Protein AF-A0A2E0TT31-F1 (afdb_monomer_lite)

Secondary structure (DSSP, 8-state):
-HHHHHHHHHHHHHHHHHHHHHHTTTS-HHHHHHHHHHHHHHHHHHIIIIIHHHHHHHHHHHHHHHHHHHHHHHHHHHHHHTTS--GGGS--HHHHHHHHHHHHHHHHHHHHHHHHHHHHHHS--

Sequence (125 aa):
MARSWLYALLLTQAVEAPIYLRALAHRPLRERLPLALLPSAFTHPLLWFALFPALHPELGYWATVAIGEGSVVLVEAALLASFLPGPGGQAPWRSALRPALLWAAFANGASVLVGFASSWLFGVP

Radius of gyration: 15.12 Å; chains: 1; bounding box: 39×24×47 Å

Foldseek 3Di:
DVVLLVVLLVLLCVQQLVLQLVQLVVDDPVVSNCLSSPLSVPLSCCLPVPQCVVPCVPPNDPVSCVVSLVVSLQSQLLSSLVRHAAPPRHRPSVRSSVVSSVSSCVSSVRSVVVQVVCCVPPVGD

pLDDT: mean 91.77, std 9.29, range [56.38, 98.44]

Structure (mmCIF, N/CA/C/O backbone):
data_AF-A0A2E0TT31-F1
#
_entry.id   AF-A0A2E0TT31-F1
#
loop_
_atom_site.group_PDB
_atom_site.id
_atom_site.type_symbol
_atom_site.label_atom_id
_atom_site.label_alt_id
_atom_site.label_comp_id
_atom_site.label_asym_id
_atom_site.label_entity_id
_atom_site.label_seq_id
_atom_site.pdbx_PDB_ins_code
_atom_site.Cartn_x
_atom_site.Cartn_y
_atom_site.Cartn_z
_atom_site.occupancy
_atom_site.B_iso_or_equiv
_atom_site.auth_seq_id
_atom_site.auth_comp_id
_atom_site.auth_asym_id
_atom_site.auth_atom_id
_atom_site.pdbx_PDB_model_num
ATOM 1 N N . MET A 1 1 ? 1.353 3.999 -20.689 1.00 69.75 1 MET A N 1
ATOM 2 C CA . MET A 1 1 ? 1.871 4.121 -19.310 1.00 69.75 1 MET A CA 1
ATOM 3 C C . MET A 1 1 ? 0.767 4.434 -18.300 1.00 69.75 1 MET A C 1
ATOM 5 O O . MET A 1 1 ? 0.529 3.605 -17.438 1.00 69.75 1 MET A O 1
ATOM 9 N N . ALA A 1 2 ? 0.021 5.541 -18.430 1.00 83.00 2 ALA A N 1
ATOM 10 C CA . ALA A 1 2 ? -1.026 5.899 -17.456 1.00 83.00 2 ALA A CA 1
ATOM 11 C C . ALA A 1 2 ? -2.155 4.853 -17.312 1.00 83.00 2 ALA A C 1
ATOM 13 O O . ALA A 1 2 ? -2.588 4.562 -16.204 1.00 83.00 2 ALA A O 1
ATOM 14 N N . ARG A 1 3 ? -2.605 4.244 -18.420 1.00 88.19 3 ARG A N 1
ATOM 15 C CA . ARG A 1 3 ? -3.688 3.243 -18.401 1.00 88.19 3 ARG A CA 1
ATOM 16 C C . ARG A 1 3 ? -3.292 1.935 -17.707 1.00 88.19 3 ARG A C 1
ATOM 18 O O . ARG A 1 3 ? -4.037 1.443 -16.874 1.00 88.19 3 ARG A O 1
ATOM 25 N N . SER A 1 4 ? -2.124 1.391 -18.046 1.00 86.81 4 SER A N 1
ATOM 26 C CA . SER A 1 4 ? -1.590 0.169 -17.429 1.00 86.81 4 SER A CA 1
ATOM 27 C C . SER A 1 4 ? -1.289 0.378 -15.948 1.00 86.81 4 SER A C 1
ATOM 29 O O . SER A 1 4 ? -1.584 -0.490 -15.140 1.00 86.81 4 SER A O 1
ATOM 31 N N . TRP A 1 5 ? -0.778 1.559 -15.588 1.00 90.88 5 TRP A N 1
ATOM 32 C CA . TRP A 1 5 ? -0.597 1.948 -14.193 1.00 90.88 5 TRP A CA 1
ATOM 33 C C . TRP A 1 5 ? -1.928 2.031 -13.437 1.00 90.88 5 TRP A C 1
ATOM 35 O O . TRP A 1 5 ? -2.019 1.537 -12.321 1.00 90.88 5 TRP A O 1
ATOM 45 N N . LEU A 1 6 ? -2.975 2.602 -14.045 1.00 93.62 6 LEU A N 1
ATOM 46 C CA . LEU A 1 6 ? -4.290 2.674 -13.408 1.00 93.62 6 LEU A CA 1
ATOM 47 C C . LEU A 1 6 ? -4.868 1.277 -13.153 1.00 93.62 6 LEU A C 1
ATOM 49 O O . LEU A 1 6 ? -5.406 1.045 -12.078 1.00 93.62 6 LEU A O 1
ATOM 53 N N . TYR A 1 7 ? -4.743 0.344 -14.103 1.00 93.38 7 TYR A N 1
ATOM 54 C CA . TYR A 1 7 ? -5.174 -1.041 -13.885 1.00 93.38 7 TYR A CA 1
ATOM 55 C C . TYR A 1 7 ? -4.386 -1.719 -12.764 1.00 93.38 7 TYR A C 1
ATOM 57 O O . TYR A 1 7 ? -5.008 -2.300 -11.880 1.00 93.38 7 TYR A O 1
ATOM 65 N N . ALA A 1 8 ? -3.061 -1.545 -12.739 1.00 92.88 8 ALA A N 1
ATOM 66 C CA . ALA A 1 8 ? -2.227 -2.045 -11.651 1.00 92.88 8 ALA A CA 1
ATOM 67 C C . ALA A 1 8 ? -2.669 -1.468 -10.297 1.00 92.88 8 ALA A C 1
ATOM 69 O O . ALA A 1 8 ? -2.885 -2.219 -9.356 1.00 92.88 8 ALA A O 1
ATOM 70 N N . LEU A 1 9 ? -2.905 -0.154 -10.211 1.00 95.31 9 LEU A N 1
ATOM 71 C CA . LEU A 1 9 ? -3.386 0.484 -8.984 1.00 95.31 9 LEU A CA 1
ATOM 72 C C . LEU A 1 9 ? -4.759 -0.052 -8.560 1.00 95.31 9 LEU A C 1
ATOM 74 O O . LEU A 1 9 ? -4.988 -0.281 -7.378 1.00 95.31 9 LEU A O 1
ATOM 78 N N . LEU A 1 10 ? -5.684 -0.250 -9.499 1.00 96.50 10 LEU A N 1
ATOM 79 C CA . LEU A 1 10 ? -6.997 -0.817 -9.190 1.00 96.50 10 LEU A CA 1
ATOM 80 C C . LEU A 1 10 ? -6.882 -2.257 -8.680 1.00 96.50 10 LEU A C 1
ATOM 82 O O . LEU A 1 10 ? -7.592 -2.616 -7.742 1.00 96.50 10 LEU A O 1
ATOM 86 N N . LEU A 1 11 ? -5.982 -3.060 -9.251 1.00 96.06 11 LEU A N 1
ATOM 87 C CA . LEU A 1 11 ? -5.713 -4.415 -8.777 1.00 96.06 11 LEU A CA 1
ATOM 88 C C . LEU A 1 11 ? -5.088 -4.407 -7.379 1.00 96.06 11 LEU A C 1
ATOM 90 O O . LEU A 1 11 ? -5.578 -5.109 -6.498 1.00 96.06 11 LEU A O 1
ATOM 94 N N . THR A 1 12 ? -4.085 -3.557 -7.145 1.00 97.06 12 THR A N 1
ATOM 95 C CA . THR A 1 12 ? -3.513 -3.315 -5.816 1.00 97.06 12 THR A CA 1
ATOM 96 C C . THR A 1 12 ? -4.617 -2.986 -4.814 1.00 97.06 12 THR A C 1
ATOM 98 O O . THR A 1 12 ? -4.717 -3.621 -3.770 1.00 97.06 12 THR A O 1
ATOM 101 N N . GLN A 1 13 ? -5.503 -2.038 -5.137 1.00 98.00 13 GLN A N 1
ATOM 102 C CA . GLN A 1 13 ? -6.612 -1.665 -4.257 1.00 98.00 13 GLN A CA 1
ATOM 103 C C . GLN A 1 13 ? -7.575 -2.834 -4.016 1.00 98.00 13 GLN A C 1
ATOM 105 O O . GLN A 1 13 ? -8.030 -3.038 -2.891 1.00 98.00 13 GLN A O 1
ATOM 110 N N . ALA A 1 14 ? -7.863 -3.632 -5.045 1.00 97.88 14 ALA A N 1
ATOM 111 C CA . ALA A 1 14 ? -8.723 -4.805 -4.928 1.00 97.88 14 ALA A CA 1
ATOM 112 C C . ALA A 1 14 ? -8.135 -5.896 -4.014 1.00 97.88 14 ALA A C 1
ATOM 114 O O . ALA A 1 14 ? -8.903 -6.635 -3.398 1.00 97.88 14 ALA A O 1
ATOM 115 N N . VAL A 1 15 ? -6.806 -5.989 -3.898 1.00 98.12 15 VAL A N 1
ATOM 116 C CA . VAL A 1 15 ? -6.117 -6.982 -3.057 1.00 98.12 15 VAL A CA 1
ATOM 117 C C . VAL A 1 15 ? -5.830 -6.445 -1.655 1.00 98.12 15 VAL A C 1
ATOM 119 O O . VAL A 1 15 ? -6.160 -7.089 -0.658 1.00 98.12 15 VAL A O 1
ATOM 122 N N . GLU A 1 16 ? -5.237 -5.261 -1.555 1.00 98.38 16 GLU A N 1
ATOM 123 C CA . GLU A 1 16 ? -4.726 -4.722 -0.294 1.00 98.38 16 GLU A CA 1
ATOM 124 C C . GLU A 1 16 ? -5.823 -4.099 0.568 1.00 98.38 16 GLU A C 1
ATOM 126 O O . GLU A 1 16 ? -5.835 -4.288 1.788 1.00 98.38 16 GLU A O 1
ATOM 131 N N . ALA A 1 17 ? -6.798 -3.407 -0.033 1.00 97.81 17 ALA A N 1
ATOM 132 C CA . ALA A 1 17 ? -7.832 -2.732 0.745 1.00 97.81 17 ALA A CA 1
ATOM 133 C C . ALA A 1 17 ? -8.671 -3.709 1.593 1.00 97.81 17 ALA A C 1
ATOM 135 O O . ALA A 1 17 ? -8.894 -3.411 2.766 1.00 97.81 17 ALA A O 1
ATOM 136 N N . PRO A 1 18 ? -9.093 -4.900 1.115 1.00 98.12 18 PRO A N 1
ATOM 137 C CA . PRO A 1 18 ? -9.743 -5.900 1.970 1.00 98.12 18 PRO A CA 1
ATOM 138 C C . PRO A 1 18 ? -8.892 -6.349 3.168 1.00 98.12 18 PRO A C 1
ATOM 140 O O . PRO A 1 18 ? -9.423 -6.567 4.263 1.00 98.12 18 PRO A O 1
ATOM 143 N N . ILE A 1 19 ? -7.573 -6.449 2.988 1.00 98.00 19 ILE A N 1
ATOM 144 C CA . ILE A 1 19 ? -6.626 -6.826 4.044 1.00 98.00 19 ILE A CA 1
ATOM 145 C C . ILE A 1 19 ? -6.543 -5.706 5.087 1.00 98.00 19 ILE A C 1
ATOM 147 O O . ILE A 1 19 ? -6.710 -5.955 6.284 1.00 98.00 19 ILE A O 1
ATOM 151 N N . TYR A 1 20 ? -6.396 -4.454 4.653 1.00 97.12 20 TYR A N 1
ATOM 152 C CA . TYR A 1 20 ? -6.389 -3.306 5.561 1.00 97.12 20 TYR A CA 1
ATOM 153 C C . TYR A 1 20 ? -7.741 -3.059 6.227 1.00 97.12 20 TYR A C 1
ATOM 155 O O . TYR A 1 20 ? -7.793 -2.746 7.418 1.00 97.12 20 TYR A O 1
ATOM 163 N N . LEU A 1 21 ? -8.853 -3.305 5.531 1.00 97.06 21 LEU A N 1
ATOM 164 C CA . LEU A 1 21 ? -10.180 -3.321 6.138 1.00 97.06 21 LEU A CA 1
ATOM 165 C C . LEU A 1 21 ? -10.215 -4.316 7.297 1.00 97.06 21 LEU A C 1
ATOM 167 O O . LEU A 1 21 ? -10.764 -3.983 8.349 1.00 97.06 21 LEU A O 1
ATOM 171 N N . ARG A 1 22 ? -9.644 -5.517 7.140 1.00 96.88 22 ARG A N 1
ATOM 172 C CA . ARG A 1 22 ? -9.573 -6.519 8.212 1.00 96.88 22 ARG A CA 1
ATOM 173 C C .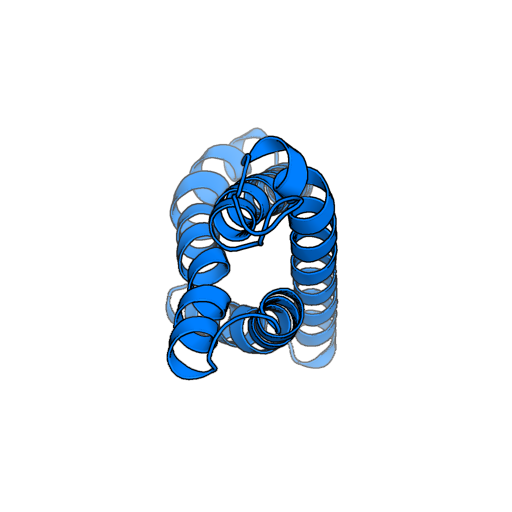 ARG A 1 22 ? -8.678 -6.070 9.366 1.00 96.88 22 ARG A C 1
ATOM 175 O O . ARG A 1 22 ? -9.082 -6.254 10.516 1.00 96.88 22 ARG A O 1
ATOM 182 N N . ALA A 1 23 ? -7.528 -5.464 9.074 1.00 94.62 23 ALA A N 1
ATOM 183 C CA . ALA A 1 23 ? -6.622 -4.904 10.079 1.00 94.62 23 ALA A CA 1
ATOM 184 C C . ALA A 1 23 ? -7.295 -3.801 10.915 1.00 94.62 23 ALA A C 1
ATOM 186 O O . ALA A 1 23 ? -7.078 -3.703 12.120 1.00 94.62 23 ALA A O 1
ATOM 187 N N . LEU A 1 24 ? -8.170 -3.012 10.287 1.00 94.75 24 LEU A N 1
ATOM 188 C CA . LEU A 1 24 ? -8.900 -1.901 10.899 1.00 94.75 24 LEU A CA 1
ATOM 189 C C . LEU A 1 24 ? -10.278 -2.301 11.448 1.00 94.75 24 LEU A C 1
ATOM 191 O O . LEU A 1 24 ? -11.143 -1.444 11.622 1.00 94.75 24 LEU A O 1
ATOM 195 N N . ALA A 1 25 ? -10.528 -3.587 11.712 1.00 94.56 25 ALA A N 1
ATOM 196 C CA . ALA A 1 25 ? -11.849 -4.080 12.115 1.00 94.56 25 ALA A CA 1
ATOM 197 C C . ALA A 1 25 ? -12.416 -3.451 13.403 1.00 94.56 25 ALA A C 1
ATOM 199 O O . ALA A 1 25 ? -13.625 -3.502 13.611 1.00 94.56 25 ALA A O 1
ATOM 200 N N . HIS A 1 26 ? -11.572 -2.834 14.233 1.00 90.50 26 HIS A N 1
ATOM 201 C CA . HIS A 1 26 ? -11.960 -2.091 15.437 1.00 90.50 26 HIS A CA 1
ATOM 202 C C . HIS A 1 26 ? -12.577 -0.711 15.158 1.00 90.50 26 HIS A C 1
ATOM 204 O O . HIS A 1 26 ? -13.124 -0.102 16.074 1.00 90.50 26 HIS A O 1
ATOM 210 N N . ARG A 1 27 ? -12.473 -0.187 13.930 1.00 90.06 27 ARG A N 1
ATOM 211 C CA . ARG A 1 27 ? -13.010 1.127 13.533 1.00 90.06 27 ARG A CA 1
ATOM 212 C C . ARG A 1 27 ? -14.423 1.007 12.930 1.00 90.06 27 ARG A C 1
ATOM 214 O O . ARG A 1 27 ? -14.782 -0.043 12.389 1.00 90.06 27 ARG A O 1
ATOM 221 N N . PRO A 1 28 ? -15.232 2.080 12.928 1.00 92.75 28 PRO A N 1
ATOM 222 C CA . PRO A 1 28 ? -16.482 2.127 12.168 1.00 92.75 28 PRO A CA 1
ATOM 223 C C . PRO A 1 28 ? -16.242 1.965 10.659 1.00 92.75 28 PRO A C 1
ATOM 225 O O . PRO A 1 28 ? -15.270 2.487 10.118 1.00 92.75 28 PRO A O 1
ATOM 228 N N . LEU A 1 29 ? -17.155 1.299 9.940 1.00 91.50 29 LEU A N 1
ATOM 229 C CA . LEU A 1 29 ? -16.997 1.025 8.499 1.00 91.50 29 LEU A CA 1
ATOM 230 C C . LEU A 1 29 ? -16.771 2.294 7.657 1.00 91.50 29 LEU A C 1
ATOM 232 O O . LEU A 1 29 ? -15.964 2.280 6.730 1.00 91.50 29 LEU A O 1
ATOM 236 N N . ARG A 1 30 ? -17.450 3.394 8.013 1.00 93.81 30 ARG A N 1
ATOM 237 C CA . ARG A 1 30 ? -17.329 4.696 7.334 1.00 93.81 30 ARG A CA 1
ATOM 238 C C . ARG A 1 30 ? -15.909 5.268 7.390 1.00 93.81 30 ARG A C 1
ATOM 240 O O . ARG A 1 30 ? -15.501 5.937 6.452 1.00 93.81 30 ARG A O 1
ATOM 247 N N . GLU A 1 31 ? -15.167 4.982 8.458 1.00 92.44 31 GLU A N 1
ATOM 248 C CA . GLU A 1 31 ? -13.761 5.376 8.611 1.00 92.44 31 GLU A CA 1
ATOM 249 C C . GLU A 1 31 ? -12.820 4.338 7.992 1.00 92.44 31 GLU A C 1
ATOM 251 O O . GLU A 1 31 ? -11.816 4.691 7.385 1.00 92.44 31 GLU A O 1
ATOM 256 N N . ARG A 1 32 ? -13.150 3.045 8.105 1.00 93.06 32 ARG A N 1
ATOM 257 C CA . ARG A 1 32 ? -12.300 1.944 7.622 1.00 93.06 32 ARG A CA 1
ATOM 258 C C . ARG A 1 32 ? -12.012 2.020 6.134 1.00 93.06 32 ARG A C 1
ATOM 260 O O . ARG A 1 32 ? -10.883 1.766 5.742 1.00 93.06 32 ARG A O 1
ATOM 267 N N . LEU A 1 33 ? -13.020 2.334 5.322 1.00 95.06 33 LEU A N 1
ATOM 268 C CA . LEU A 1 33 ? -12.878 2.316 3.870 1.00 95.06 33 LEU A CA 1
ATOM 269 C C . LEU A 1 33 ? -11.826 3.316 3.358 1.00 95.06 33 LEU A C 1
ATOM 271 O O . LEU A 1 33 ? -10.877 2.863 2.722 1.00 95.06 33 LEU A O 1
ATOM 275 N N . PRO A 1 34 ? -11.911 4.630 3.648 1.00 96.00 34 PRO A N 1
ATOM 276 C CA . PRO A 1 34 ? -10.872 5.559 3.208 1.00 96.00 34 PRO A CA 1
ATOM 277 C C . PRO A 1 34 ? -9.501 5.220 3.809 1.00 96.00 34 PRO A C 1
ATOM 279 O O . PRO A 1 34 ? -8.501 5.298 3.104 1.00 96.00 34 PRO A O 1
ATOM 282 N N . LEU A 1 35 ? -9.442 4.774 5.070 1.00 95.50 35 LEU A N 1
ATOM 283 C CA . LEU A 1 35 ? -8.184 4.393 5.726 1.00 95.50 35 LEU A CA 1
ATOM 284 C C . LEU A 1 35 ? -7.541 3.125 5.145 1.00 95.50 35 LEU A C 1
ATOM 286 O O . LEU A 1 35 ? -6.329 2.971 5.242 1.00 95.50 35 LEU A O 1
ATOM 290 N N . ALA A 1 36 ? -8.329 2.226 4.556 1.00 96.56 36 ALA A N 1
ATOM 291 C CA . ALA A 1 36 ? -7.835 1.021 3.898 1.00 96.56 36 ALA A CA 1
ATOM 292 C C . ALA A 1 36 ? -7.343 1.281 2.467 1.00 96.56 36 ALA A C 1
ATOM 294 O O . ALA A 1 36 ? -6.476 0.561 1.992 1.00 96.56 36 ALA A O 1
ATOM 295 N N . LEU A 1 37 ? -7.879 2.302 1.792 1.00 97.38 37 LEU A N 1
ATOM 296 C CA . LEU A 1 37 ? -7.456 2.689 0.441 1.00 97.38 37 LEU A CA 1
ATOM 297 C C . LEU A 1 37 ? -6.224 3.606 0.458 1.00 97.38 37 LEU A C 1
ATOM 299 O O . LEU A 1 37 ? -5.419 3.597 -0.471 1.00 97.38 37 LEU A O 1
ATOM 303 N N . LEU A 1 38 ? -6.099 4.428 1.507 1.00 96.38 38 LEU A N 1
ATOM 304 C CA . LEU A 1 38 ? -5.098 5.489 1.603 1.00 96.38 38 LEU A CA 1
ATOM 305 C C . LEU A 1 38 ? -3.641 5.009 1.479 1.00 96.38 38 LEU A C 1
ATOM 307 O O . LEU A 1 38 ? -2.904 5.678 0.753 1.00 96.38 38 LEU A O 1
ATOM 311 N N . PRO A 1 39 ? -3.196 3.915 2.139 1.00 96.44 39 PRO A N 1
ATOM 312 C CA . PRO A 1 39 ? -1.793 3.512 2.106 1.00 96.44 39 PRO A CA 1
ATOM 313 C C . PRO A 1 39 ? -1.309 3.283 0.672 1.00 96.44 39 PRO A C 1
ATOM 315 O O . PRO A 1 39 ? -0.430 4.004 0.205 1.00 96.44 39 PRO A O 1
ATOM 318 N N . SER A 1 40 ? -1.984 2.404 -0.066 1.00 96.81 40 SER A N 1
ATOM 319 C CA . SER A 1 40 ? -1.627 2.064 -1.441 1.00 96.81 40 SER A CA 1
ATOM 320 C C . SER A 1 40 ? -1.904 3.189 -2.434 1.00 96.81 40 SER A C 1
ATOM 322 O O . SER A 1 40 ? -1.126 3.403 -3.364 1.00 96.81 40 SER A O 1
ATOM 324 N N . ALA A 1 41 ? -2.957 3.986 -2.212 1.00 96.56 41 ALA A N 1
ATOM 325 C CA . ALA A 1 41 ? -3.230 5.178 -3.017 1.00 96.56 41 ALA A CA 1
ATOM 326 C C . ALA A 1 41 ? -2.117 6.229 -2.911 1.00 96.56 41 ALA A C 1
ATOM 328 O O . ALA A 1 41 ? -1.942 7.015 -3.838 1.00 96.56 41 ALA A O 1
ATOM 329 N N . PHE A 1 42 ? -1.376 6.257 -1.801 1.00 95.81 42 PHE A N 1
ATOM 330 C CA . PHE A 1 42 ? -0.265 7.178 -1.592 1.00 95.81 42 PHE A CA 1
ATOM 331 C C . PHE A 1 42 ? 1.073 6.593 -2.062 1.00 95.81 42 PHE A C 1
ATOM 333 O O . PHE A 1 42 ? 1.836 7.262 -2.762 1.00 95.81 42 PHE A O 1
ATOM 340 N N . THR A 1 43 ? 1.363 5.343 -1.706 1.00 97.31 43 THR A N 1
ATOM 341 C CA . THR A 1 43 ? 2.665 4.711 -1.956 1.00 97.31 43 THR A CA 1
ATOM 342 C C . THR A 1 43 ? 2.878 4.317 -3.410 1.00 97.31 43 THR A C 1
ATOM 344 O O . THR A 1 43 ? 3.973 4.513 -3.932 1.00 97.31 43 THR A O 1
ATOM 347 N N . HIS A 1 44 ? 1.854 3.822 -4.106 1.00 94.88 44 HIS A N 1
ATOM 348 C CA . HIS A 1 44 ? 2.019 3.290 -5.459 1.00 94.88 44 HIS A CA 1
ATOM 349 C C . HIS A 1 44 ? 2.256 4.369 -6.528 1.00 94.88 44 HIS A C 1
ATOM 351 O O . HIS A 1 44 ? 3.108 4.158 -7.395 1.00 94.88 44 HIS A O 1
ATOM 357 N N . PRO A 1 45 ? 1.602 5.550 -6.503 1.00 95.19 45 PRO A N 1
ATOM 358 C CA . PRO A 1 45 ? 2.025 6.648 -7.366 1.00 95.19 45 PRO A CA 1
ATOM 359 C C . PRO A 1 45 ? 3.484 7.047 -7.111 1.00 95.19 45 PRO A C 1
ATOM 361 O O . PRO A 1 45 ? 4.233 7.249 -8.063 1.00 95.19 45 PRO A O 1
ATOM 364 N N . LEU A 1 46 ? 3.908 7.121 -5.844 1.00 94.75 46 LEU A N 1
ATOM 365 C CA . LEU A 1 46 ? 5.278 7.494 -5.492 1.00 94.75 46 LEU A CA 1
ATOM 366 C C . LEU A 1 46 ? 6.294 6.451 -5.980 1.00 94.75 46 LEU A C 1
ATOM 368 O O . LEU A 1 46 ? 7.314 6.817 -6.566 1.00 94.75 46 LEU A O 1
ATOM 372 N N . LEU A 1 47 ? 5.995 5.163 -5.796 1.00 94.56 47 LEU A N 1
ATOM 373 C CA . LEU A 1 47 ? 6.809 4.059 -6.294 1.00 94.56 47 LEU A CA 1
ATOM 374 C C . LEU A 1 47 ? 7.017 4.185 -7.805 1.00 94.56 47 LEU A C 1
ATOM 376 O O . LEU A 1 47 ? 8.154 4.240 -8.263 1.00 94.56 47 LEU A O 1
ATOM 380 N N . TRP A 1 48 ? 5.935 4.280 -8.578 1.00 93.69 48 TRP A N 1
ATOM 381 C CA . TRP A 1 48 ? 6.006 4.191 -10.037 1.00 93.69 48 TRP A CA 1
ATOM 382 C C . TRP A 1 48 ? 6.428 5.486 -10.734 1.00 93.69 48 TRP A C 1
ATOM 384 O O . TRP A 1 48 ? 7.051 5.419 -11.793 1.00 93.69 48 TRP A O 1
ATOM 394 N N . PHE A 1 49 ? 6.111 6.655 -10.171 1.00 94.81 49 PHE A N 1
ATOM 395 C CA . PHE A 1 49 ? 6.406 7.944 -10.804 1.00 94.81 49 PHE A CA 1
ATOM 396 C C . P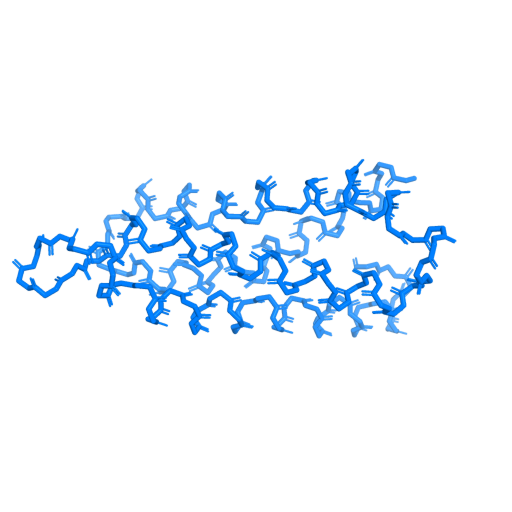HE A 1 49 ? 7.621 8.672 -10.228 1.00 94.81 49 PHE A C 1
ATOM 398 O O . PHE A 1 49 ? 8.135 9.564 -10.899 1.00 94.81 49 PHE A O 1
ATOM 405 N N . ALA A 1 50 ? 8.103 8.311 -9.035 1.00 94.19 50 ALA A N 1
ATOM 406 C CA . ALA A 1 50 ? 9.283 8.943 -8.442 1.00 94.19 50 ALA A CA 1
ATOM 407 C C . ALA A 1 50 ? 10.419 7.945 -8.210 1.00 94.19 50 ALA A C 1
ATOM 409 O O . ALA A 1 50 ? 11.517 8.132 -8.730 1.00 94.19 50 ALA A O 1
ATOM 410 N N . LEU A 1 51 ? 10.160 6.868 -7.465 1.00 94.62 51 LEU A N 1
ATOM 411 C CA . LEU A 1 51 ? 11.220 5.953 -7.052 1.00 94.62 51 LEU A CA 1
ATOM 412 C C . LEU A 1 51 ? 11.747 5.118 -8.227 1.00 94.62 51 LEU A C 1
ATOM 414 O O . LEU A 1 51 ? 12.955 5.023 -8.434 1.00 94.62 51 LEU A O 1
ATOM 418 N N . PHE A 1 52 ? 10.842 4.549 -9.024 1.00 94.56 52 PHE A N 1
ATOM 419 C CA . PHE A 1 52 ? 11.201 3.687 -10.142 1.00 94.56 52 PHE A CA 1
ATOM 420 C C . PHE A 1 52 ? 12.012 4.440 -11.210 1.00 94.56 52 PHE A C 1
ATOM 422 O O . PHE A 1 52 ? 13.089 3.959 -11.553 1.00 94.56 52 PHE A O 1
ATOM 429 N N . PRO A 1 53 ? 11.607 5.636 -11.693 1.00 95.38 53 PRO A N 1
ATOM 430 C CA . PRO A 1 53 ? 12.412 6.390 -12.656 1.00 95.38 53 PRO A CA 1
ATOM 431 C C . PRO A 1 53 ? 13.782 6.819 -12.117 1.00 95.38 53 PRO A C 1
ATOM 433 O O . PRO A 1 53 ? 14.724 6.921 -12.896 1.00 95.38 53 PRO A O 1
ATOM 436 N N . ALA A 1 54 ? 13.898 7.060 -10.806 1.00 95.81 54 ALA A N 1
ATOM 437 C CA . ALA A 1 54 ? 15.147 7.485 -10.180 1.00 95.81 54 ALA A CA 1
ATOM 438 C C . ALA A 1 54 ? 16.146 6.335 -9.972 1.00 95.81 54 ALA A C 1
ATOM 440 O O . ALA A 1 54 ? 17.347 6.543 -10.106 1.00 95.81 54 ALA A O 1
ATOM 441 N N . LEU A 1 55 ? 15.668 5.133 -9.634 1.00 95.44 55 LEU A N 1
ATOM 442 C CA . LEU A 1 55 ? 16.527 4.001 -9.262 1.00 95.44 55 LEU A CA 1
ATOM 443 C C . LEU A 1 55 ? 16.753 2.999 -10.401 1.00 95.44 55 LEU A C 1
ATOM 445 O O . LEU A 1 55 ? 17.832 2.412 -10.495 1.00 95.44 55 LEU A O 1
ATOM 449 N N . HIS A 1 56 ? 15.763 2.813 -11.279 1.00 96.75 56 HIS A N 1
ATOM 450 C CA . HIS A 1 56 ? 15.813 1.815 -12.351 1.00 96.75 56 HIS A CA 1
ATOM 451 C C . HIS A 1 56 ? 17.017 1.953 -13.294 1.00 96.75 56 HIS A C 1
ATOM 453 O O . HIS A 1 56 ? 17.615 0.920 -13.605 1.00 96.75 56 HIS A O 1
ATOM 459 N N . PRO A 1 57 ? 17.412 3.165 -13.741 1.00 96.69 57 PRO A N 1
ATOM 460 C CA . PRO A 1 57 ? 18.562 3.322 -14.632 1.00 96.69 57 PRO A CA 1
ATOM 461 C C . PRO A 1 57 ? 19.891 2.876 -14.010 1.00 96.69 57 PRO A C 1
ATOM 463 O O . PRO A 1 57 ? 20.757 2.388 -14.727 1.00 96.69 57 PRO A O 1
ATOM 466 N N . GLU A 1 58 ? 20.032 3.016 -12.690 1.00 97.06 58 GLU A N 1
ATOM 467 C CA . GLU A 1 58 ? 21.291 2.785 -11.970 1.00 97.06 58 GLU A CA 1
ATOM 468 C C . GLU A 1 58 ? 21.392 1.364 -11.397 1.00 97.06 58 GLU A C 1
ATOM 470 O O . GLU A 1 58 ? 22.465 0.765 -11.372 1.00 97.06 58 GLU A O 1
ATOM 475 N N . LEU A 1 59 ? 20.274 0.808 -10.919 1.00 96.25 59 LEU A N 1
ATOM 476 C CA . LEU A 1 59 ? 20.255 -0.450 -10.158 1.00 96.25 59 LEU A CA 1
ATOM 477 C C . LEU A 1 59 ? 19.625 -1.617 -10.934 1.00 96.25 59 LEU A C 1
ATOM 479 O O . LEU A 1 59 ? 19.733 -2.774 -10.524 1.00 96.25 59 LEU A O 1
ATOM 483 N N . GLY A 1 60 ? 18.957 -1.330 -12.054 1.00 96.44 60 GLY A N 1
ATOM 484 C CA . GLY A 1 60 ? 18.192 -2.305 -12.823 1.00 96.44 60 GLY A CA 1
ATOM 485 C C . GLY A 1 60 ? 16.850 -2.675 -12.183 1.00 96.44 60 GLY A C 1
ATOM 486 O O . GLY A 1 60 ? 16.496 -2.237 -11.084 1.00 96.44 60 GLY A O 1
ATOM 487 N N . TYR A 1 61 ? 16.079 -3.501 -12.895 1.00 93.06 61 TYR A N 1
ATOM 488 C CA . TYR A 1 61 ? 14.692 -3.830 -12.553 1.00 93.06 61 TYR A CA 1
ATOM 489 C C . TYR A 1 61 ? 14.534 -4.466 -11.169 1.00 93.06 61 TYR A C 1
ATOM 491 O O . TYR A 1 61 ? 13.847 -3.919 -10.311 1.00 93.06 61 TYR A O 1
ATOM 499 N N . TRP A 1 62 ? 15.199 -5.598 -10.924 1.00 95.56 62 TRP A N 1
ATOM 500 C CA . TRP A 1 62 ? 14.975 -6.383 -9.707 1.00 95.56 62 TRP A CA 1
ATOM 501 C C . TRP A 1 62 ? 15.411 -5.668 -8.430 1.00 95.56 62 TRP A C 1
ATOM 503 O O . TRP A 1 62 ? 14.700 -5.726 -7.430 1.00 95.56 62 TRP A O 1
ATOM 513 N N . ALA A 1 63 ? 16.540 -4.957 -8.464 1.00 96.56 63 ALA A N 1
ATOM 514 C CA . ALA A 1 63 ? 16.988 -4.171 -7.319 1.00 96.56 63 ALA A CA 1
ATOM 515 C C . ALA A 1 63 ? 16.024 -3.009 -7.031 1.00 96.56 63 ALA A C 1
ATOM 517 O O . ALA A 1 63 ? 15.684 -2.760 -5.876 1.00 96.56 63 ALA A O 1
ATOM 518 N N . THR A 1 64 ? 15.528 -2.349 -8.080 1.00 96.19 64 THR A N 1
ATOM 519 C CA . THR A 1 64 ? 14.546 -1.264 -7.953 1.00 96.19 64 THR A CA 1
ATOM 520 C C . THR A 1 64 ? 13.226 -1.756 -7.376 1.00 96.19 64 THR A C 1
ATOM 522 O O . THR A 1 64 ? 12.691 -1.113 -6.479 1.00 96.19 64 THR A O 1
ATOM 525 N N . VAL A 1 65 ? 12.727 -2.911 -7.829 1.00 93.62 65 VAL A N 1
ATOM 526 C CA . VAL A 1 65 ? 11.527 -3.546 -7.262 1.00 93.62 65 VAL A CA 1
ATOM 527 C C . VAL A 1 65 ? 11.754 -3.895 -5.792 1.00 93.62 65 VAL A C 1
ATOM 529 O O . VAL A 1 65 ? 10.950 -3.513 -4.954 1.00 93.62 65 VAL A O 1
ATOM 532 N N . ALA A 1 66 ? 12.872 -4.536 -5.438 1.00 95.62 66 ALA A N 1
ATOM 533 C CA . ALA A 1 66 ? 13.146 -4.912 -4.049 1.00 95.62 66 ALA A CA 1
ATOM 534 C C . ALA A 1 66 ? 13.198 -3.700 -3.098 1.00 95.62 66 ALA A C 1
ATOM 536 O O . ALA A 1 66 ? 12.589 -3.720 -2.028 1.00 95.62 66 ALA A O 1
ATOM 537 N N . ILE A 1 67 ? 13.896 -2.629 -3.494 1.00 96.50 67 ILE A N 1
ATOM 538 C CA . ILE A 1 67 ? 13.972 -1.383 -2.714 1.00 96.50 67 ILE A CA 1
ATOM 539 C C . ILE A 1 67 ? 12.610 -0.685 -2.679 1.00 96.50 67 ILE A C 1
ATOM 541 O O . ILE A 1 67 ? 12.204 -0.169 -1.637 1.00 96.50 67 ILE A O 1
ATOM 545 N N . GLY A 1 68 ? 11.908 -0.674 -3.810 1.00 95.88 68 GLY A N 1
ATOM 546 C CA . GLY A 1 68 ? 10.607 -0.049 -3.965 1.00 95.88 68 GLY A CA 1
ATOM 547 C C . GLY A 1 68 ? 9.543 -0.673 -3.088 1.00 95.88 68 GLY A C 1
ATOM 548 O O . GLY A 1 68 ? 9.009 0.011 -2.220 1.00 95.88 68 GLY A O 1
ATOM 549 N N . GLU A 1 69 ? 9.302 -1.969 -3.247 1.00 95.88 69 GLU A N 1
ATOM 550 C CA . GLU A 1 69 ? 8.321 -2.709 -2.452 1.00 95.88 69 GLU A CA 1
ATOM 551 C C . GLU A 1 69 ? 8.683 -2.689 -0.960 1.00 95.88 69 GLU A C 1
ATOM 553 O O . GLU A 1 69 ? 7.830 -2.457 -0.104 1.00 95.88 69 GLU A O 1
ATOM 558 N N . GLY A 1 70 ? 9.975 -2.809 -0.624 1.00 97.44 70 GLY A N 1
ATOM 559 C CA . GLY A 1 70 ? 10.438 -2.653 0.756 1.00 97.44 70 GLY A CA 1
ATOM 560 C C . GLY A 1 70 ? 10.101 -1.277 1.342 1.00 97.44 70 GLY A C 1
ATOM 561 O O . GLY A 1 70 ? 9.644 -1.178 2.481 1.00 97.44 70 GLY A O 1
ATOM 562 N N . SER A 1 71 ? 10.271 -0.209 0.559 1.00 96.69 71 SER A N 1
ATOM 563 C CA . SER A 1 71 ? 9.924 1.155 0.971 1.00 96.69 71 SER A CA 1
ATOM 564 C C . SER A 1 71 ? 8.410 1.348 1.099 1.00 96.69 71 SER A C 1
ATOM 566 O O . SER A 1 71 ? 7.964 1.984 2.055 1.00 96.69 71 SER A O 1
ATOM 568 N N . VAL A 1 72 ? 7.621 0.767 0.186 1.00 97.50 72 VAL A N 1
ATOM 569 C CA . VAL A 1 72 ? 6.151 0.751 0.250 1.00 97.50 72 VAL A CA 1
ATOM 570 C C . VAL A 1 72 ? 5.697 0.134 1.568 1.00 97.50 72 VAL A C 1
ATOM 572 O O . VAL A 1 72 ? 5.009 0.802 2.335 1.00 97.50 72 VAL A O 1
ATOM 575 N N . VAL A 1 73 ? 6.168 -1.072 1.899 1.00 98.12 73 VAL A N 1
ATOM 576 C CA . VAL A 1 73 ? 5.811 -1.763 3.148 1.00 98.12 73 VAL A CA 1
ATOM 577 C C . VAL A 1 73 ? 6.090 -0.898 4.378 1.00 98.12 73 VAL A C 1
ATOM 579 O O . VAL A 1 73 ? 5.258 -0.825 5.281 1.00 98.12 73 VAL A O 1
ATOM 582 N N . LEU A 1 74 ? 7.236 -0.211 4.426 1.00 97.38 74 LEU A N 1
ATOM 583 C CA . LEU A 1 74 ? 7.589 0.652 5.556 1.00 97.38 74 LEU A CA 1
ATOM 584 C C . LEU A 1 74 ? 6.672 1.877 5.673 1.00 97.38 74 LEU A C 1
ATOM 586 O O . LEU A 1 74 ? 6.234 2.209 6.778 1.00 97.38 74 LEU A O 1
ATOM 590 N N . VAL A 1 75 ? 6.370 2.545 4.557 1.00 96.75 75 VAL A N 1
ATOM 591 C CA . VAL A 1 75 ? 5.499 3.731 4.543 1.00 96.75 75 VAL A CA 1
ATOM 592 C C . VAL A 1 75 ? 4.056 3.349 4.864 1.00 96.75 75 VAL A C 1
ATOM 594 O O . VAL A 1 75 ? 3.415 4.004 5.686 1.00 96.75 75 VAL A O 1
ATOM 597 N N . GLU A 1 76 ? 3.550 2.263 4.285 1.00 97.62 76 GLU A N 1
ATOM 598 C CA . GLU A 1 76 ? 2.205 1.763 4.568 1.00 97.62 76 GLU A CA 1
ATOM 599 C C . GLU A 1 76 ? 2.071 1.308 6.016 1.00 97.62 76 GLU A C 1
ATOM 601 O O . GLU A 1 76 ? 1.082 1.639 6.666 1.00 97.62 76 GLU A O 1
ATOM 606 N N . ALA A 1 77 ? 3.088 0.640 6.567 1.00 96.50 77 ALA A N 1
ATOM 607 C CA . ALA A 1 77 ? 3.123 0.296 7.982 1.00 96.50 77 ALA A CA 1
ATOM 608 C C . ALA A 1 77 ? 3.100 1.545 8.874 1.00 96.50 77 ALA A C 1
ATOM 610 O O . ALA A 1 77 ? 2.389 1.565 9.876 1.00 96.50 77 ALA A O 1
ATOM 611 N N . ALA A 1 78 ? 3.841 2.600 8.522 1.00 94.38 78 ALA A N 1
ATOM 612 C CA . ALA A 1 78 ? 3.830 3.852 9.275 1.00 94.38 78 ALA A CA 1
ATOM 613 C C . ALA A 1 78 ? 2.449 4.533 9.238 1.00 94.38 78 ALA A C 1
ATOM 615 O O . ALA A 1 78 ? 1.946 4.961 10.280 1.00 94.38 78 ALA A O 1
ATOM 616 N N . LEU A 1 79 ? 1.806 4.573 8.065 1.00 93.56 79 LEU A N 1
ATOM 617 C CA . LEU A 1 79 ? 0.441 5.078 7.911 1.00 93.56 79 LEU A CA 1
ATOM 618 C C . LEU A 1 79 ? -0.551 4.228 8.715 1.00 93.56 79 LEU A C 1
ATOM 620 O O . LEU A 1 79 ? -1.299 4.760 9.532 1.00 93.56 79 LEU A O 1
ATOM 624 N N . LEU A 1 80 ? -0.518 2.905 8.567 1.00 93.94 80 LEU A N 1
ATOM 625 C CA . LEU A 1 80 ? -1.435 1.987 9.239 1.00 93.94 80 LEU A CA 1
ATOM 626 C C . LEU A 1 80 ? -1.261 2.006 10.767 1.00 93.94 80 LEU A C 1
ATOM 628 O O . LEU A 1 80 ? -2.249 1.975 11.504 1.00 93.94 80 LEU A O 1
ATOM 632 N N . ALA A 1 81 ? -0.026 2.138 11.259 1.00 93.19 81 ALA A N 1
ATOM 633 C CA . ALA A 1 81 ? 0.268 2.280 12.684 1.00 93.19 81 ALA A CA 1
ATOM 634 C C . ALA A 1 81 ? -0.387 3.522 13.306 1.00 93.19 81 ALA A C 1
ATOM 636 O O . ALA A 1 81 ? -0.707 3.501 14.493 1.00 93.19 81 ALA A O 1
ATOM 637 N N . SER A 1 82 ? -0.636 4.579 12.522 1.00 90.62 82 SER A N 1
ATOM 638 C CA . SER A 1 82 ? -1.349 5.773 12.998 1.00 90.62 82 SER A CA 1
ATOM 639 C C . SER A 1 82 ? -2.855 5.543 13.213 1.00 90.62 82 SER A C 1
ATOM 641 O O . SER A 1 82 ? -3.508 6.307 13.925 1.00 90.62 82 SER A O 1
ATOM 643 N N . PHE A 1 83 ? -3.411 4.462 12.652 1.00 89.19 83 PHE A N 1
ATOM 644 C CA . PHE A 1 83 ? -4.842 4.137 12.711 1.00 89.19 83 PHE A CA 1
ATOM 645 C C . PHE A 1 83 ? -5.166 2.947 13.628 1.00 89.19 83 PHE A C 1
ATOM 647 O O . PHE A 1 83 ? -6.306 2.818 14.10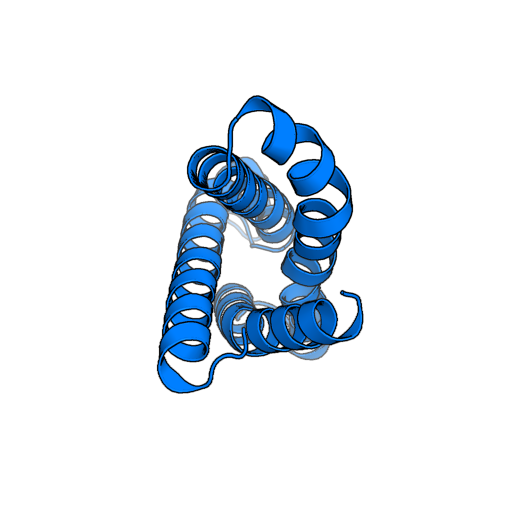7 1.00 89.19 83 PHE A O 1
ATOM 654 N N . LEU A 1 84 ? -4.180 2.085 13.885 1.00 86.75 84 LEU A N 1
ATOM 655 C CA . LEU A 1 84 ? -4.292 0.940 14.787 1.00 86.75 84 LEU A CA 1
ATOM 656 C C . LEU A 1 84 ? -4.330 1.379 16.263 1.00 86.75 84 LEU A C 1
ATOM 658 O O . LEU A 1 84 ? -3.708 2.373 16.639 1.00 86.75 84 LEU A O 1
ATOM 662 N N . PRO A 1 85 ? -5.068 0.657 17.123 1.00 76.12 85 PRO A N 1
ATOM 663 C CA . PRO A 1 85 ? -5.153 0.987 18.533 1.00 76.12 85 PRO A CA 1
ATOM 664 C C . PRO A 1 85 ? -3.888 0.495 19.249 1.00 76.12 85 PRO A C 1
ATOM 666 O O . PRO A 1 85 ? -3.397 -0.602 18.981 1.00 76.12 85 PRO A O 1
ATOM 669 N N . GLY A 1 86 ? -3.365 1.292 20.180 1.00 66.88 86 GLY A N 1
ATOM 670 C CA . GLY A 1 86 ? -2.329 0.828 21.101 1.00 66.88 86 GLY A CA 1
ATOM 671 C C . GLY A 1 86 ? -2.904 0.138 22.346 1.00 66.88 86 GLY A C 1
ATOM 672 O O . GLY A 1 86 ? -4.128 0.096 22.528 1.00 66.88 86 GLY A O 1
ATOM 673 N N . PRO A 1 87 ? -2.041 -0.405 23.225 1.00 57.44 87 PRO A N 1
ATOM 674 C CA . PRO A 1 87 ? -2.453 -0.993 24.495 1.00 57.44 87 PRO A CA 1
ATOM 675 C C . PRO A 1 87 ? -3.297 -0.009 25.320 1.00 57.44 87 PRO A C 1
ATOM 677 O O . PRO A 1 87 ? -2.867 1.111 25.583 1.00 57.44 87 PRO A O 1
ATOM 680 N N . GLY A 1 88 ? -4.500 -0.422 25.732 1.00 63.69 88 GLY A N 1
ATOM 681 C CA . GLY A 1 88 ? -5.395 0.403 26.557 1.00 63.69 88 GLY A CA 1
ATOM 682 C C . GLY A 1 88 ? -6.202 1.469 25.803 1.00 63.69 88 GLY A C 1
ATOM 683 O O . GLY A 1 88 ? -6.720 2.385 26.432 1.00 63.69 88 GLY A O 1
ATOM 684 N N . GLY A 1 89 ? -6.313 1.387 24.470 1.00 64.62 89 GLY A N 1
ATOM 685 C CA . GLY A 1 89 ? -7.137 2.307 23.667 1.00 64.62 89 GLY A CA 1
ATOM 686 C C . GLY A 1 89 ? -6.489 3.668 23.384 1.00 64.62 89 GLY A C 1
ATOM 687 O O . GLY A 1 89 ? -7.029 4.454 22.611 1.00 64.62 89 GLY A O 1
ATOM 688 N N . GLN A 1 90 ? -5.307 3.921 23.947 1.00 58.81 90 GLN A N 1
ATOM 689 C CA . GLN A 1 90 ? -4.434 5.042 23.607 1.00 58.81 90 GLN A CA 1
ATOM 690 C C . GLN A 1 90 ? -3.281 4.507 22.754 1.00 58.81 90 GLN A C 1
ATOM 692 O O . GLN A 1 90 ? -2.756 3.429 23.025 1.00 58.81 90 GLN A O 1
ATOM 697 N N . ALA A 1 91 ? -2.914 5.210 21.683 1.00 56.38 91 ALA A N 1
ATOM 698 C CA . ALA A 1 91 ? -1.971 4.704 20.688 1.00 56.38 91 ALA A CA 1
ATOM 699 C C . ALA A 1 91 ? -0.559 5.291 20.870 1.00 56.38 91 ALA A C 1
ATOM 701 O O . ALA A 1 91 ? -0.248 6.321 20.272 1.00 56.38 91 ALA A O 1
ATOM 702 N N . PRO A 1 92 ? 0.363 4.643 21.612 1.00 67.69 92 PRO A N 1
ATOM 703 C CA . PRO A 1 92 ? 1.772 4.855 21.348 1.00 67.69 92 PRO A CA 1
ATOM 704 C C . PRO A 1 92 ? 2.081 4.199 20.001 1.00 67.69 92 PRO A C 1
ATOM 706 O O . PRO A 1 92 ? 2.108 2.970 19.898 1.00 67.69 92 PRO A O 1
ATOM 709 N N . TRP A 1 93 ? 2.325 5.020 18.977 1.00 76.12 93 TRP A N 1
ATOM 710 C CA . TRP A 1 93 ? 2.658 4.618 17.599 1.00 76.12 93 TRP A CA 1
ATOM 711 C C . TRP A 1 93 ? 3.651 3.440 17.520 1.00 76.12 93 TRP A C 1
ATOM 713 O O . TRP A 1 93 ? 3.519 2.552 16.682 1.00 76.12 93 TRP A O 1
ATOM 723 N N . ARG A 1 94 ? 4.602 3.372 18.463 1.00 79.38 94 ARG A N 1
ATOM 724 C CA . ARG A 1 94 ? 5.605 2.300 18.579 1.00 79.38 94 ARG A CA 1
ATOM 725 C C . ARG A 1 94 ? 4.994 0.912 18.777 1.00 79.38 94 ARG A C 1
ATOM 727 O O . ARG A 1 94 ? 5.497 -0.059 18.224 1.00 79.38 94 ARG A O 1
ATOM 734 N N . SER A 1 95 ? 3.922 0.812 19.559 1.00 84.44 95 SER A N 1
ATOM 735 C CA . SER A 1 95 ? 3.247 -0.462 19.847 1.00 84.44 95 SER A CA 1
ATOM 736 C C . SER A 1 95 ? 2.451 -0.988 18.650 1.00 84.44 95 SER A C 1
ATOM 738 O O . SER A 1 95 ? 2.363 -2.197 18.448 1.00 84.44 95 SER A O 1
ATOM 740 N N . ALA A 1 96 ? 1.933 -0.075 17.827 1.00 88.56 96 ALA A N 1
ATOM 741 C CA . ALA A 1 96 ? 1.183 -0.385 16.619 1.00 88.56 96 ALA A CA 1
ATOM 742 C C . ALA A 1 96 ? 2.088 -0.694 15.416 1.00 88.56 96 ALA A C 1
ATOM 744 O O . ALA A 1 96 ? 1.634 -1.322 14.463 1.00 88.56 96 ALA A O 1
ATOM 745 N N . LEU A 1 97 ? 3.370 -0.313 15.460 1.00 90.75 97 LEU A N 1
ATOM 746 C CA . LEU A 1 97 ? 4.284 -0.469 14.328 1.00 90.75 97 LEU A CA 1
ATOM 747 C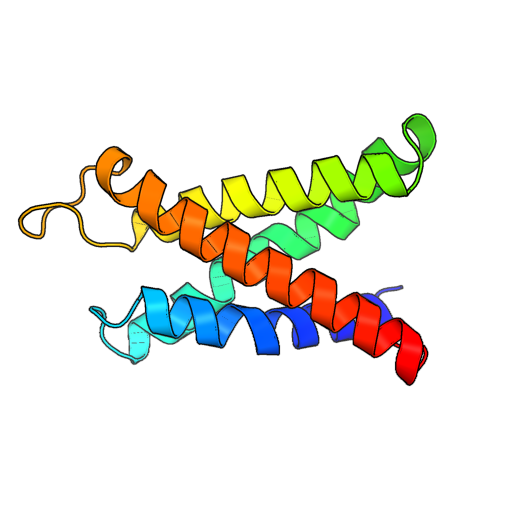 C . LEU A 1 97 ? 4.507 -1.934 13.943 1.00 90.75 97 LEU A C 1
ATOM 749 O O . LEU A 1 97 ? 4.480 -2.269 12.766 1.00 90.75 97 LEU A O 1
ATOM 753 N N . ARG A 1 98 ? 4.696 -2.826 14.922 1.00 92.81 98 ARG A N 1
ATOM 754 C CA . ARG A 1 98 ? 4.902 -4.255 14.644 1.00 92.81 98 ARG A CA 1
ATOM 755 C C . ARG A 1 98 ? 3.690 -4.904 13.959 1.00 92.81 98 ARG A C 1
ATOM 757 O O . ARG A 1 98 ? 3.892 -5.513 12.912 1.00 92.81 98 ARG A O 1
ATOM 764 N N . PRO A 1 99 ? 2.453 -4.810 14.491 1.00 93.50 99 PRO A N 1
ATOM 765 C CA . PRO A 1 99 ? 1.297 -5.355 13.787 1.00 93.50 99 PRO A CA 1
ATOM 766 C C . PRO A 1 99 ? 1.049 -4.642 12.453 1.00 93.50 99 PRO A C 1
ATOM 768 O O . PRO A 1 99 ? 0.700 -5.314 11.488 1.00 93.50 99 PRO A O 1
ATOM 771 N N . ALA A 1 100 ? 1.283 -3.328 12.362 1.00 95.00 100 ALA A N 1
ATOM 772 C CA . ALA A 1 100 ? 1.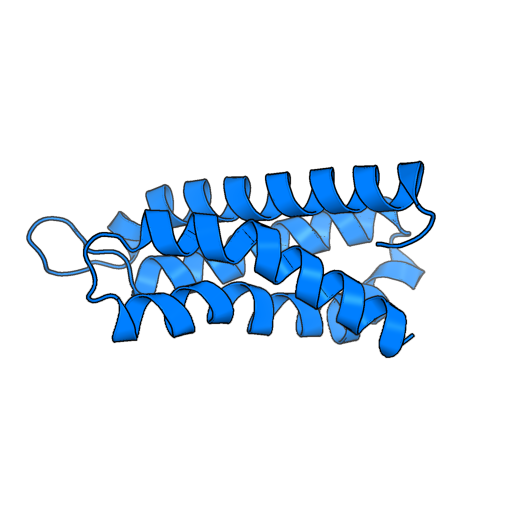168 -2.603 11.100 1.00 95.00 100 ALA A CA 1
ATOM 773 C C . ALA A 1 100 ? 2.136 -3.129 10.034 1.00 95.00 100 ALA A C 1
ATOM 775 O O . ALA A 1 100 ? 1.726 -3.337 8.899 1.00 95.00 100 ALA A O 1
ATOM 776 N N . LEU A 1 101 ? 3.389 -3.403 10.408 1.00 96.88 101 LEU A N 1
ATOM 777 C CA . LEU A 1 101 ? 4.402 -3.946 9.506 1.00 96.88 101 LEU A CA 1
ATOM 778 C C . LEU A 1 101 ? 4.026 -5.337 8.998 1.00 96.88 101 LEU A C 1
ATOM 780 O O . LEU A 1 101 ? 4.195 -5.616 7.819 1.00 96.88 101 LEU A O 1
ATOM 784 N N . LEU A 1 102 ? 3.483 -6.195 9.866 1.00 97.19 102 LEU A N 1
ATOM 785 C CA . LEU A 1 102 ? 3.014 -7.521 9.459 1.00 97.19 102 LEU A CA 1
ATOM 786 C C . LEU A 1 102 ? 1.843 -7.429 8.477 1.00 97.19 102 LEU A C 1
ATOM 788 O O . LEU A 1 102 ? 1.834 -8.142 7.477 1.00 97.19 102 LEU A O 1
ATOM 792 N N . TRP A 1 103 ? 0.878 -6.542 8.737 1.00 97.62 103 TRP A N 1
ATOM 793 C CA . TRP A 1 103 ? -0.244 -6.319 7.826 1.00 97.62 103 TRP A CA 1
ATOM 794 C C . TRP A 1 103 ? 0.203 -5.729 6.490 1.00 97.62 103 TRP A C 1
ATOM 796 O O . TRP A 1 103 ? -0.240 -6.218 5.457 1.00 97.62 103 TRP A O 1
ATOM 806 N N . ALA A 1 104 ? 1.091 -4.733 6.506 1.00 97.81 104 ALA A N 1
ATOM 807 C CA . ALA A 1 104 ? 1.608 -4.107 5.294 1.00 97.81 104 ALA A CA 1
ATOM 808 C C . ALA A 1 104 ? 2.442 -5.081 4.455 1.00 97.81 104 ALA A C 1
ATOM 810 O O . ALA A 1 104 ? 2.219 -5.208 3.257 1.00 97.81 104 ALA A O 1
ATOM 811 N N . ALA A 1 105 ? 3.334 -5.849 5.086 1.00 98.12 105 ALA A N 1
ATOM 812 C CA . ALA A 1 105 ? 4.116 -6.872 4.396 1.00 98.12 105 ALA A CA 1
ATOM 813 C C . ALA A 1 105 ? 3.226 -7.969 3.793 1.00 98.12 105 ALA A C 1
ATOM 815 O O . ALA A 1 105 ? 3.476 -8.427 2.681 1.00 98.12 105 ALA A O 1
ATOM 816 N N . PHE A 1 106 ? 2.175 -8.386 4.506 1.00 98.44 106 PHE A N 1
ATOM 817 C CA . PHE A 1 106 ? 1.226 -9.370 3.993 1.00 98.44 106 PHE A CA 1
ATOM 818 C C . PHE A 1 106 ? 0.401 -8.823 2.821 1.00 98.44 106 PHE A C 1
ATOM 820 O O . PHE A 1 106 ? 0.247 -9.516 1.819 1.00 98.44 106 PHE A O 1
ATOM 827 N N . ALA A 1 107 ? -0.096 -7.587 2.927 1.00 98.25 107 ALA A N 1
ATOM 828 C CA . ALA A 1 107 ? -0.862 -6.930 1.873 1.00 98.25 107 ALA A CA 1
ATOM 829 C C . ALA A 1 107 ? -0.023 -6.743 0.603 1.00 98.25 107 ALA A C 1
ATOM 831 O O . ALA A 1 107 ? -0.401 -7.247 -0.453 1.00 98.25 107 ALA A O 1
ATOM 832 N N . ASN A 1 108 ? 1.150 -6.122 0.732 1.00 98.00 108 ASN A N 1
ATOM 833 C CA . ASN A 1 108 ? 2.065 -5.894 -0.380 1.00 98.00 108 ASN A CA 1
ATOM 834 C C . ASN A 1 108 ? 2.552 -7.215 -0.997 1.00 98.00 108 ASN A C 1
ATOM 836 O O . ASN A 1 108 ? 2.502 -7.388 -2.210 1.00 98.00 108 ASN A O 1
ATOM 840 N N . GLY A 1 109 ? 2.924 -8.201 -0.174 1.00 97.62 109 GLY A N 1
ATOM 841 C CA . GLY A 1 109 ? 3.320 -9.522 -0.663 1.00 97.62 1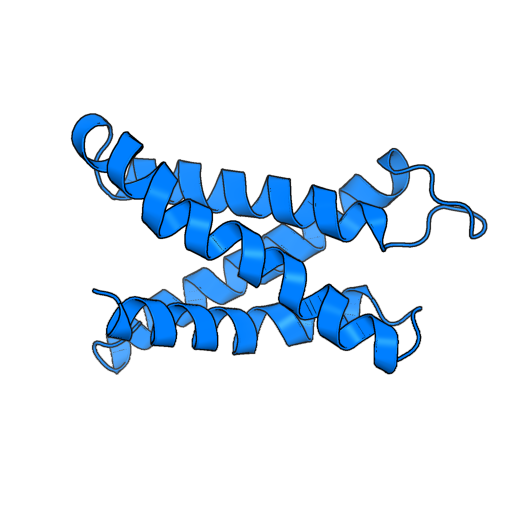09 GLY A CA 1
ATOM 842 C C . GLY A 1 109 ? 2.206 -10.220 -1.451 1.00 97.62 109 GLY A C 1
ATOM 843 O O . GLY A 1 109 ? 2.462 -10.772 -2.520 1.00 97.62 109 GLY A O 1
ATOM 844 N N . ALA A 1 110 ? 0.960 -10.164 -0.971 1.00 97.88 110 ALA A N 1
ATOM 845 C CA . ALA A 1 110 ? -0.189 -10.693 -1.705 1.00 97.88 110 ALA A CA 1
ATOM 846 C C . ALA A 1 110 ? -0.420 -9.939 -3.026 1.00 97.88 110 ALA A C 1
ATOM 848 O O . ALA A 1 110 ? -0.639 -10.569 -4.057 1.00 97.88 110 ALA A O 1
ATOM 849 N N . SER A 1 111 ? -0.326 -8.610 -3.001 1.00 97.00 111 SER A N 1
ATOM 850 C CA . SER A 1 111 ? -0.477 -7.722 -4.158 1.00 97.00 111 SER A CA 1
ATOM 851 C C . SER A 1 111 ? 0.555 -8.021 -5.249 1.00 97.00 111 SER A C 1
ATOM 853 O O . SER A 1 111 ? 0.185 -8.275 -6.394 1.00 97.00 111 SER A O 1
ATOM 855 N N . VAL A 1 112 ? 1.837 -8.131 -4.882 1.00 94.88 112 VAL A N 1
ATOM 856 C CA . VAL A 1 112 ? 2.938 -8.492 -5.789 1.00 94.88 112 VAL A CA 1
ATOM 857 C C . VAL A 1 112 ? 2.721 -9.875 -6.406 1.00 94.88 112 VAL A C 1
ATOM 859 O O . VAL A 1 112 ? 2.852 -10.042 -7.620 1.00 94.88 112 VAL A O 1
ATOM 862 N N . LEU A 1 113 ? 2.351 -10.875 -5.598 1.00 96.31 113 LEU A N 1
ATOM 863 C CA . LEU A 1 113 ? 2.081 -12.227 -6.096 1.00 96.31 113 LEU A CA 1
ATOM 864 C C . LEU A 1 113 ? 0.901 -12.254 -7.074 1.00 96.31 113 LEU A C 1
ATOM 866 O O . LEU A 1 113 ? 0.989 -12.898 -8.120 1.00 96.31 113 LEU A O 1
ATOM 870 N N . VAL A 1 114 ? -0.186 -11.544 -6.758 1.00 95.94 114 VAL A N 1
ATOM 871 C CA . VAL A 1 114 ? -1.356 -11.435 -7.637 1.00 95.94 114 VAL A CA 1
ATOM 872 C C . VAL A 1 114 ? -1.003 -10.691 -8.923 1.00 95.94 114 VAL A C 1
ATOM 874 O O . VAL A 1 114 ? -1.376 -11.158 -9.995 1.00 95.94 114 VAL A O 1
ATOM 877 N N . GLY A 1 115 ? -0.235 -9.602 -8.850 1.00 93.25 115 GLY A N 1
ATOM 878 C CA . GLY A 1 115 ? 0.221 -8.854 -10.022 1.00 93.25 115 GLY A CA 1
ATOM 879 C C . GLY A 1 115 ? 1.101 -9.694 -10.953 1.00 93.25 115 GLY A C 1
ATOM 880 O O . GLY A 1 115 ? 0.907 -9.685 -12.170 1.00 93.25 115 GLY A O 1
ATOM 881 N N . PHE A 1 116 ? 2.021 -10.497 -10.405 1.00 92.56 116 PHE A N 1
ATOM 882 C CA . PHE A 1 116 ? 2.813 -11.431 -11.212 1.00 92.56 116 PHE A CA 1
ATOM 883 C C . PHE A 1 116 ? 1.964 -12.546 -11.822 1.00 92.56 116 PHE A C 1
ATOM 885 O O . PHE A 1 116 ? 2.137 -12.865 -12.998 1.00 92.56 116 PHE A O 1
ATOM 892 N N . ALA A 1 117 ? 1.030 -13.121 -11.060 1.00 93.88 117 ALA A N 1
ATOM 893 C CA . ALA A 1 117 ? 0.129 -14.148 -11.572 1.00 93.88 117 ALA A CA 1
ATOM 894 C C . ALA A 1 117 ? -0.782 -13.605 -12.687 1.00 93.88 117 ALA A C 1
ATOM 896 O O . ALA A 1 117 ? -0.934 -14.250 -13.722 1.00 93.88 117 ALA A O 1
ATOM 897 N N . SER A 1 118 ? -1.336 -12.405 -12.504 1.00 92.12 118 SER A N 1
ATOM 898 C CA . SER A 1 118 ? -2.156 -11.692 -13.489 1.00 92.12 118 SER A CA 1
ATOM 899 C C . SER A 1 118 ? -1.361 -11.406 -14.767 1.00 92.12 118 SER A C 1
ATOM 901 O O . SER A 1 118 ? -1.793 -11.769 -15.865 1.00 92.12 118 SER A O 1
ATOM 903 N N . SER A 1 119 ? -0.132 -10.903 -14.617 1.00 90.00 119 SER A N 1
ATOM 904 C CA . SER A 1 119 ? 0.777 -10.650 -15.741 1.00 90.00 119 SER A CA 1
ATOM 905 C C . SER A 1 119 ? 1.101 -11.926 -16.513 1.00 90.00 119 SER A C 1
ATOM 907 O O . SER A 1 119 ? 1.107 -11.918 -17.743 1.00 90.00 119 SER A O 1
ATOM 909 N N . TRP A 1 120 ? 1.343 -13.032 -15.806 1.00 90.38 120 TRP A N 1
ATOM 910 C CA . TRP A 1 120 ? 1.656 -14.321 -16.417 1.00 90.38 120 TRP A CA 1
ATOM 911 C C . TRP A 1 120 ? 0.456 -14.944 -17.147 1.00 90.38 120 TRP A C 1
ATOM 913 O O . TRP A 1 120 ? 0.625 -15.488 -18.236 1.00 90.38 120 TRP A O 1
ATOM 923 N N . LEU A 1 121 ? -0.751 -14.847 -16.581 1.00 91.62 121 LEU A N 1
ATOM 924 C CA . LEU A 1 121 ? -1.964 -15.454 -17.141 1.00 91.62 121 LEU A CA 1
ATOM 925 C C . LEU A 1 121 ? -2.600 -14.628 -18.263 1.00 91.62 121 LEU A C 1
ATOM 927 O O . LEU A 1 121 ? -3.127 -15.192 -19.221 1.00 91.62 121 LEU A O 1
ATOM 931 N N . PHE A 1 122 ? -2.594 -13.303 -18.128 1.00 88.75 122 PHE A N 1
ATOM 932 C CA . PHE A 1 122 ? -3.424 -12.411 -18.939 1.00 88.75 122 PHE A CA 1
ATOM 933 C C . PHE A 1 122 ? -2.623 -11.341 -19.690 1.00 88.75 122 PHE A C 1
ATOM 935 O O . PHE A 1 122 ? -3.202 -10.594 -20.478 1.00 88.75 122 PHE A O 1
ATOM 942 N N . GLY A 1 123 ? -1.308 -11.241 -19.463 1.00 82.88 123 GLY A N 1
ATOM 943 C CA . GLY A 1 123 ? -0.463 -10.211 -20.079 1.00 82.88 123 GLY A CA 1
ATOM 944 C C . GLY A 1 123 ? -0.794 -8.786 -19.622 1.00 82.88 123 GLY A C 1
ATOM 945 O O . GLY A 1 123 ? -0.372 -7.818 -20.255 1.00 82.88 123 GLY A O 1
ATOM 946 N N . VAL A 1 124 ? -1.563 -8.652 -18.541 1.00 72.88 124 VAL A N 1
ATOM 947 C CA . VAL A 1 124 ? -1.911 -7.386 -17.899 1.00 72.88 124 VAL A CA 1
ATOM 948 C C . VAL A 1 124 ? -1.480 -7.442 -16.437 1.00 72.88 124 VAL A C 1
ATOM 950 O O . VAL A 1 124 ? -1.586 -8.511 -15.842 1.00 72.88 124 VAL A O 1
ATOM 953 N N . PRO A 1 125 ? -0.973 -6.335 -15.870 1.00 61.09 125 PRO A N 1
ATOM 954 C CA . PRO A 1 125 ? -0.734 -6.260 -14.439 1.00 61.09 125 PRO A CA 1
ATOM 955 C C . PRO A 1 125 ? -2.047 -6.453 -13.690 1.00 61.09 125 PRO A C 1
ATOM 957 O O . PRO A 1 125 ? -3.048 -5.777 -14.028 1.00 61.09 125 PRO A O 1
#